Protein AF-A0A924SP29-F1 (afdb_monomer)

Mean predicted aligned error: 5.69 Å

pLDDT: mean 91.22, std 5.51, range [69.0, 97.31]

Sequence (70 aa):
MLIHPQINPIALQIGPLAVHWYGLTYLAAFALFMFLGLRRLRHPPFANITGPAAWVSKDVEDILFLGVMG

Radius of gyration: 18.45 Å; Cα contacts (8 Å, |Δi|>4): 35; chains: 1; bounding box: 42×24×60 Å

Structure (mmCIF, N/CA/C/O backbone):
data_AF-A0A924SP29-F1
#
_entry.id   AF-A0A924SP29-F1
#
loop_
_atom_site.group_PDB
_atom_site.id
_atom_site.type_symbol
_atom_site.label_atom_id
_atom_site.label_alt_id
_atom_site.label_comp_id
_atom_site.label_asym_id
_atom_site.label_entity_id
_atom_site.label_seq_id
_atom_site.pdbx_PDB_ins_code
_atom_site.Cartn_x
_atom_site.Cartn_y
_atom_site.Cartn_z
_atom_site.occupancy
_atom_site.B_iso_or_equiv
_atom_site.auth_seq_id
_atom_site.auth_comp_id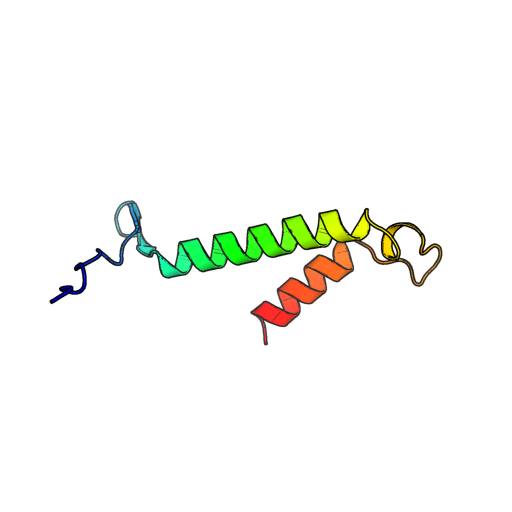
_atom_site.auth_asym_id
_atom_site.auth_atom_id
_atom_site.pdbx_PDB_model_num
ATOM 1 N N . MET A 1 1 ? 6.768 -2.419 37.635 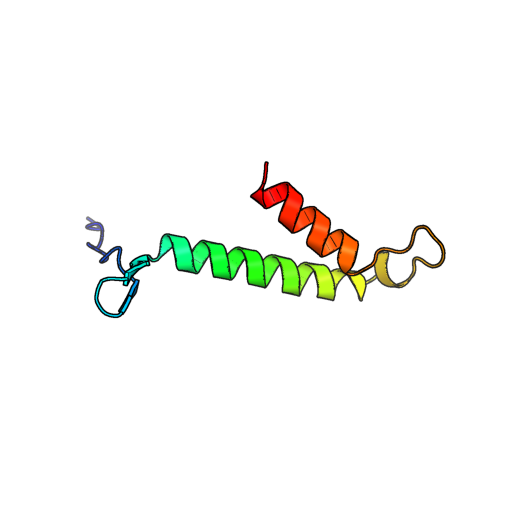1.00 69.00 1 MET A N 1
ATOM 2 C CA . MET A 1 1 ? 6.108 -3.342 36.686 1.00 69.00 1 MET A CA 1
ATOM 3 C C . MET A 1 1 ? 5.376 -2.498 35.654 1.00 69.00 1 MET A C 1
ATOM 5 O O . MET A 1 1 ? 4.550 -1.695 36.067 1.00 69.00 1 MET A O 1
ATOM 9 N N . LEU A 1 2 ? 5.704 -2.601 34.358 1.00 71.31 2 LEU A N 1
ATOM 10 C CA . LEU A 1 2 ? 4.889 -1.967 33.313 1.00 71.31 2 LEU A CA 1
ATOM 11 C C . LEU A 1 2 ? 3.661 -2.846 33.066 1.00 71.31 2 LEU A C 1
ATOM 13 O O . LEU A 1 2 ? 3.789 -3.974 32.597 1.00 71.31 2 LEU A O 1
ATOM 17 N N . ILE A 1 3 ? 2.486 -2.342 33.429 1.00 81.56 3 ILE A N 1
ATOM 18 C CA . ILE A 1 3 ? 1.204 -2.984 33.137 1.00 81.56 3 ILE A CA 1
ATOM 19 C C . ILE A 1 3 ? 0.884 -2.702 31.670 1.00 81.56 3 ILE A C 1
ATOM 21 O O . ILE A 1 3 ? 0.981 -1.555 31.232 1.00 81.56 3 ILE A O 1
ATOM 25 N N . HIS A 1 4 ? 0.522 -3.737 30.910 1.00 80.50 4 HIS A N 1
ATOM 26 C CA . HIS A 1 4 ? 0.121 -3.548 29.521 1.00 80.50 4 HIS A CA 1
ATOM 27 C C . HIS A 1 4 ? -1.135 -2.660 29.462 1.00 80.50 4 HIS A C 1
ATOM 29 O O . HIS A 1 4 ? -2.145 -3.007 30.088 1.00 80.50 4 HIS A O 1
ATOM 35 N N . PRO A 1 5 ? -1.094 -1.525 28.742 1.00 83.00 5 PRO A N 1
ATOM 36 C CA . PRO A 1 5 ? -2.251 -0.655 28.619 1.00 83.00 5 PRO A CA 1
ATOM 37 C C . PRO A 1 5 ? -3.365 -1.379 27.859 1.00 83.00 5 PRO A C 1
ATOM 39 O O . PRO A 1 5 ? -3.140 -1.958 26.801 1.00 83.00 5 PRO A O 1
ATOM 42 N N . GLN A 1 6 ? -4.580 -1.339 28.400 1.00 85.12 6 GLN A N 1
ATOM 43 C CA . GLN A 1 6 ? -5.767 -1.907 27.761 1.00 85.12 6 GLN A CA 1
ATOM 44 C C . GLN A 1 6 ? -6.256 -0.949 26.665 1.00 85.12 6 GLN A C 1
ATOM 46 O O . GLN A 1 6 ? -7.120 -0.105 26.898 1.00 85.12 6 GLN A O 1
ATOM 51 N N . ILE A 1 7 ? -5.645 -1.027 25.483 1.00 85.50 7 ILE A N 1
ATOM 52 C CA . ILE A 1 7 ? -6.016 -0.197 24.333 1.00 85.50 7 ILE A CA 1
ATOM 53 C C . ILE A 1 7 ? -7.274 -0.779 23.683 1.00 85.50 7 ILE A C 1
ATOM 55 O O . ILE A 1 7 ? -7.322 -1.966 23.366 1.00 85.50 7 ILE A O 1
ATOM 59 N N . ASN A 1 8 ? -8.286 0.063 23.452 1.00 87.50 8 ASN A N 1
ATOM 60 C CA . ASN A 1 8 ? -9.477 -0.343 22.710 1.00 87.50 8 ASN A CA 1
ATOM 61 C C . ASN A 1 8 ? -9.086 -0.691 21.257 1.00 87.50 8 ASN A C 1
ATOM 63 O O . ASN A 1 8 ? -8.507 0.161 20.577 1.00 87.50 8 ASN A O 1
ATOM 67 N N . PRO A 1 9 ? -9.389 -1.904 20.759 1.00 88.81 9 PRO A N 1
ATOM 68 C CA . PRO A 1 9 ? -9.018 -2.318 19.405 1.00 88.81 9 PRO A CA 1
ATOM 69 C C . PRO A 1 9 ? -9.755 -1.542 18.302 1.00 88.81 9 PRO A C 1
ATOM 71 O O . PRO A 1 9 ? -9.276 -1.498 17.165 1.00 88.81 9 PRO A O 1
ATOM 74 N N . ILE A 1 10 ? -10.890 -0.919 18.628 1.00 92.12 10 ILE A N 1
ATOM 75 C CA . ILE A 1 10 ? -11.691 -0.115 17.705 1.00 92.12 10 ILE A CA 1
ATOM 76 C C . ILE A 1 10 ? -11.147 1.315 17.702 1.00 92.12 10 ILE A C 1
ATOM 78 O O . ILE A 1 10 ? -11.166 2.006 18.719 1.00 92.12 10 ILE A O 1
ATOM 82 N N . ALA A 1 11 ? -10.674 1.757 16.542 1.00 90.88 11 ALA A N 1
ATOM 83 C CA . ALA A 1 11 ? -10.166 3.106 16.331 1.00 90.88 11 ALA A CA 1
ATOM 84 C C . ALA A 1 11 ? -11.294 4.100 16.024 1.00 90.88 11 ALA A C 1
ATOM 86 O O . ALA A 1 11 ? -11.290 5.224 16.518 1.00 90.88 11 ALA A O 1
ATOM 87 N N . LEU A 1 12 ? -12.265 3.683 15.206 1.00 90.88 12 LEU A N 1
ATOM 88 C CA . LEU A 1 12 ? -13.417 4.497 14.830 1.00 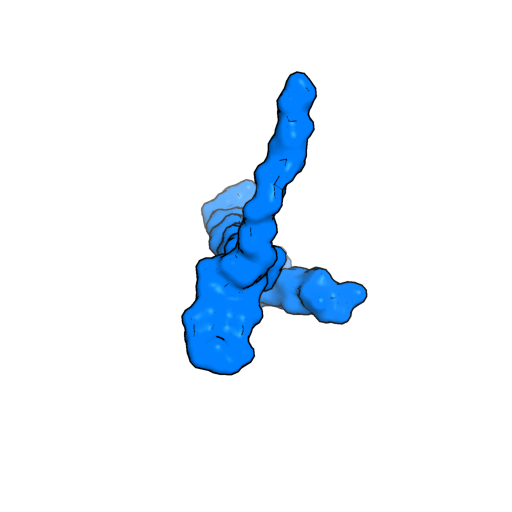90.88 12 LEU A CA 1
ATOM 89 C C . LEU A 1 12 ? -14.646 3.606 14.659 1.00 90.88 12 LEU A C 1
ATOM 91 O O . LEU A 1 12 ? -14.572 2.554 14.029 1.00 90.88 12 LEU A O 1
ATOM 95 N N . GLN A 1 13 ? -15.785 4.044 15.187 1.00 91.62 13 GLN A N 1
ATOM 96 C CA . GLN A 1 13 ? -17.058 3.347 15.043 1.00 91.62 13 GLN A CA 1
ATOM 97 C C . GLN A 1 13 ? -18.064 4.258 14.340 1.00 91.62 13 GLN A C 1
ATOM 99 O O . GLN A 1 13 ? -18.383 5.337 14.833 1.00 91.62 13 GLN A O 1
ATOM 104 N N . ILE A 1 14 ? -18.561 3.820 13.185 1.00 91.44 14 ILE A N 1
ATOM 105 C CA . ILE A 1 14 ? -19.586 4.518 12.405 1.00 91.44 14 ILE A CA 1
ATOM 106 C C . ILE A 1 14 ? -20.807 3.598 12.332 1.00 91.44 14 ILE A C 1
ATOM 108 O O . ILE A 1 14 ? -20.889 2.708 11.486 1.00 91.44 14 ILE A O 1
ATOM 112 N N . GLY A 1 15 ? -21.750 3.779 13.262 1.00 89.00 15 GLY A N 1
ATOM 113 C CA . GLY A 1 15 ? -22.922 2.907 13.385 1.00 89.00 15 GLY A CA 1
ATOM 114 C C . GLY A 1 15 ? -22.519 1.436 13.608 1.00 89.00 15 GLY A C 1
ATOM 115 O O . GLY A 1 15 ? -21.802 1.159 14.573 1.00 89.00 15 GLY A O 1
ATOM 116 N N . PRO A 1 16 ? -22.945 0.487 12.747 1.00 91.19 16 PRO A N 1
ATOM 117 C CA . PRO A 1 16 ? 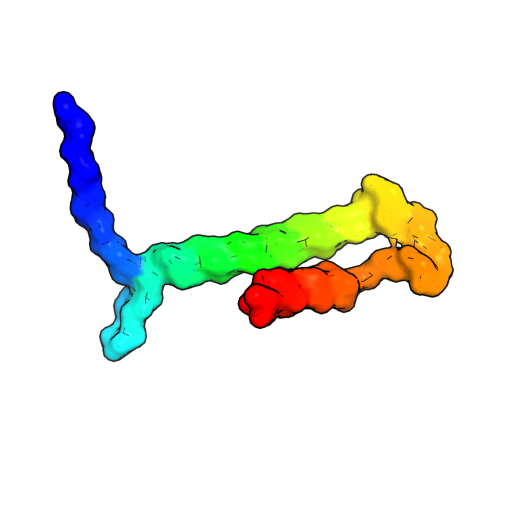-22.555 -0.921 12.855 1.00 91.19 16 PRO A CA 1
ATOM 118 C C . PRO A 1 16 ? -21.128 -1.211 12.351 1.00 91.19 16 PRO A C 1
ATOM 120 O O . PRO A 1 16 ? -20.650 -2.333 12.502 1.00 91.19 16 PRO A O 1
ATOM 123 N N . LEU A 1 17 ? -20.442 -0.239 11.739 1.00 89.81 17 LEU A N 1
ATOM 124 C CA . LEU A 1 17 ? -19.109 -0.430 11.173 1.00 89.81 17 LEU A CA 1
ATOM 125 C C . LEU A 1 17 ? -18.022 -0.057 12.190 1.00 89.81 17 LEU A C 1
ATOM 127 O O . LEU A 1 17 ? -17.873 1.114 12.544 1.00 89.81 17 LEU A O 1
ATOM 131 N N . ALA A 1 18 ? -17.237 -1.043 12.626 1.00 90.50 18 ALA A N 1
ATOM 132 C CA . ALA A 1 18 ? -16.089 -0.846 13.511 1.00 90.50 18 ALA A CA 1
ATOM 133 C C . ALA A 1 18 ? -14.767 -0.925 12.731 1.00 90.50 18 ALA A C 1
ATOM 135 O O . ALA A 1 18 ? -14.342 -1.994 12.285 1.00 90.50 18 ALA A O 1
ATOM 136 N N . VAL A 1 19 ? -14.087 0.211 12.596 1.00 93.00 19 VAL A N 1
ATOM 137 C CA . VAL A 1 19 ? -12.738 0.297 12.032 1.00 93.00 19 VAL A CA 1
ATOM 138 C C . VAL A 1 19 ? -11.734 0.032 13.144 1.00 93.00 19 VAL A C 1
ATOM 140 O O . VAL A 1 19 ? -11.682 0.754 14.140 1.00 93.00 19 VAL A O 1
ATOM 143 N N . HIS A 1 20 ? -10.924 -1.003 12.968 1.00 94.06 20 HIS A N 1
ATOM 144 C CA . HIS A 1 20 ? -9.918 -1.401 13.944 1.00 94.06 20 HIS A CA 1
ATOM 145 C C . HIS A 1 20 ? -8.563 -0.747 13.665 1.00 94.06 20 HIS A C 1
ATOM 147 O O . HIS A 1 20 ? -8.236 -0.435 12.516 1.00 94.06 20 HIS A O 1
ATOM 153 N N . TRP A 1 21 ? -7.738 -0.611 14.706 1.00 93.38 21 TRP A N 1
ATOM 154 C CA . TRP A 1 21 ? -6.381 -0.067 14.576 1.00 93.38 21 TRP A CA 1
ATOM 155 C C . TRP A 1 21 ? -5.520 -0.843 13.582 1.00 93.38 21 TRP A C 1
ATOM 157 O O . TRP A 1 21 ? -4.821 -0.221 12.788 1.00 93.38 21 TRP A O 1
ATOM 167 N N . TYR A 1 22 ? -5.618 -2.178 13.558 1.00 92.44 22 TYR A N 1
ATOM 168 C CA . TYR A 1 22 ? -4.854 -2.984 12.602 1.00 92.44 22 TYR A CA 1
ATOM 169 C C . TYR A 1 22 ? -5.204 -2.606 11.154 1.00 92.44 22 TYR A C 1
ATOM 171 O O . TYR A 1 22 ? -4.311 -2.404 10.334 1.00 92.44 22 TYR A O 1
ATOM 179 N N . GLY A 1 23 ? -6.491 -2.403 10.852 1.00 92.75 23 GLY A N 1
ATOM 180 C CA . GLY A 1 23 ? -6.952 -2.000 9.523 1.00 92.75 23 GLY A CA 1
ATOM 181 C C . GLY A 1 23 ? -6.403 -0.636 9.110 1.00 92.75 23 GLY A C 1
ATOM 182 O O . GLY A 1 23 ? -5.912 -0.481 7.994 1.00 92.75 23 GLY A O 1
ATOM 183 N N . LEU A 1 24 ? -6.402 0.332 10.033 1.00 93.50 24 LEU A N 1
ATOM 184 C CA . LEU A 1 24 ? -5.788 1.640 9.792 1.00 93.50 24 LEU A CA 1
ATOM 185 C C . LEU A 1 24 ? -4.283 1.533 9.552 1.00 93.50 24 LEU A C 1
ATOM 187 O O . LEU A 1 24 ? -3.768 2.188 8.650 1.00 93.50 24 LEU A O 1
ATOM 191 N N . THR A 1 25 ? -3.577 0.701 10.320 1.00 95.44 25 THR A N 1
ATOM 192 C CA . THR A 1 25 ? -2.135 0.512 10.123 1.00 95.44 25 THR A CA 1
ATOM 193 C C . THR A 1 25 ? -1.813 -0.151 8.787 1.00 95.44 25 THR A C 1
ATOM 195 O O . THR A 1 25 ? -0.855 0.267 8.142 1.00 95.44 25 THR A O 1
ATOM 198 N N . TYR A 1 26 ? -2.629 -1.103 8.316 1.00 94.19 26 TYR A N 1
ATOM 199 C CA . TYR A 1 26 ? -2.480 -1.6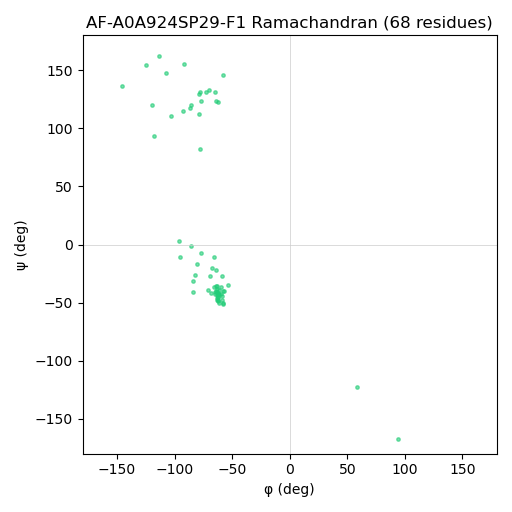74 6.974 1.00 94.19 26 TYR A CA 1
ATOM 200 C C . TYR A 1 26 ? -2.692 -0.617 5.89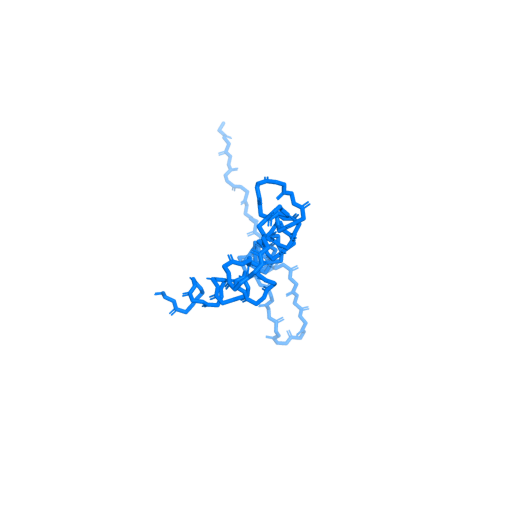2 1.00 94.19 26 TYR A C 1
ATOM 202 O O . TYR A 1 26 ? -1.848 -0.464 5.013 1.00 94.19 26 TYR A O 1
ATOM 210 N N . LEU A 1 27 ? -3.765 0.174 5.992 1.00 94.44 27 LEU A N 1
ATOM 211 C CA . LEU A 1 27 ? -4.036 1.254 5.043 1.00 94.44 27 LEU A CA 1
ATOM 212 C C . LEU A 1 27 ? -2.890 2.272 5.018 1.00 94.44 27 LEU A C 1
ATOM 214 O O . LEU A 1 27 ? -2.429 2.657 3.945 1.00 94.44 27 LEU A O 1
ATOM 218 N N . ALA A 1 28 ? -2.384 2.664 6.190 1.00 96.56 28 ALA A N 1
ATOM 219 C CA . ALA A 1 28 ? -1.234 3.551 6.304 1.00 96.56 28 ALA A CA 1
ATOM 220 C C . ALA A 1 28 ? 0.028 2.938 5.675 1.00 96.56 28 ALA A C 1
ATOM 222 O O . ALA A 1 28 ? 0.739 3.632 4.951 1.00 96.56 28 ALA A O 1
ATOM 223 N N . ALA A 1 29 ? 0.292 1.648 5.896 1.00 96.00 29 ALA A N 1
ATOM 224 C CA . ALA A 1 29 ? 1.422 0.947 5.295 1.00 96.00 29 ALA A CA 1
ATOM 225 C C . ALA A 1 29 ? 1.324 0.914 3.762 1.00 96.00 29 ALA A C 1
ATOM 227 O O . ALA A 1 29 ? 2.299 1.241 3.087 1.00 96.00 29 ALA A O 1
ATOM 228 N N . PHE A 1 30 ? 0.151 0.605 3.204 1.00 95.81 30 PHE A N 1
ATOM 229 C CA . PHE A 1 30 ? -0.070 0.593 1.754 1.00 95.81 30 PHE A CA 1
ATOM 230 C C . PHE A 1 30 ? 0.063 1.992 1.141 1.00 95.81 30 PHE A C 1
ATOM 232 O O . PHE A 1 30 ? 0.722 2.162 0.114 1.00 95.81 30 PHE A O 1
ATOM 239 N N . ALA A 1 31 ? -0.492 3.013 1.799 1.00 96.25 31 ALA A N 1
ATOM 240 C CA . ALA A 1 31 ? -0.365 4.400 1.360 1.00 96.25 31 ALA A CA 1
ATOM 241 C C . ALA A 1 31 ? 1.099 4.871 1.378 1.00 96.25 31 ALA A C 1
ATOM 243 O O . ALA A 1 31 ? 1.565 5.491 0.420 1.00 96.25 31 ALA A O 1
ATOM 244 N N . LEU A 1 32 ? 1.843 4.545 2.440 1.00 97.31 32 LEU A N 1
ATOM 245 C CA . LEU A 1 32 ? 3.269 4.856 2.545 1.00 97.31 32 LEU A CA 1
ATOM 246 C C . LEU A 1 32 ? 4.091 4.106 1.498 1.00 97.31 32 LEU A C 1
ATOM 248 O O . LEU A 1 32 ? 4.977 4.710 0.896 1.00 97.31 32 LEU A O 1
ATOM 252 N N . PHE A 1 33 ? 3.787 2.832 1.243 1.00 96.81 33 PHE A N 1
ATOM 253 C CA . PHE A 1 33 ? 4.440 2.053 0.195 1.00 96.81 33 PHE A CA 1
ATOM 254 C C . PHE A 1 33 ? 4.262 2.715 -1.174 1.00 96.81 33 PHE A C 1
ATOM 256 O O . PHE A 1 33 ? 5.254 2.989 -1.847 1.00 96.81 33 PHE A O 1
ATOM 263 N N . MET A 1 34 ? 3.024 3.054 -1.549 1.00 96.50 34 MET A N 1
ATOM 264 C CA . MET A 1 34 ? 2.733 3.754 -2.804 1.00 96.50 34 MET A CA 1
ATOM 265 C C . MET A 1 34 ? 3.467 5.088 -2.892 1.00 96.50 34 MET A C 1
ATOM 267 O O . MET A 1 34 ? 4.159 5.364 -3.872 1.00 96.50 34 MET A O 1
ATOM 271 N N . PHE A 1 35 ? 3.360 5.915 -1.852 1.00 96.81 35 PHE A N 1
ATOM 272 C CA . PHE A 1 35 ? 3.992 7.229 -1.826 1.00 96.81 35 PHE A CA 1
ATOM 273 C C . PHE A 1 35 ? 5.515 7.139 -1.991 1.00 96.81 35 PHE A C 1
ATOM 275 O O . PHE A 1 35 ? 6.105 7.857 -2.802 1.00 96.81 35 PHE A O 1
ATOM 282 N N . LEU A 1 36 ? 6.160 6.243 -1.242 1.00 97.00 36 LEU A N 1
ATOM 283 C CA . LEU A 1 36 ? 7.606 6.057 -1.295 1.00 97.00 36 LEU A CA 1
ATOM 284 C C . LEU A 1 36 ? 8.051 5.396 -2.601 1.00 97.00 36 LEU A C 1
ATOM 286 O O . LEU A 1 36 ? 9.063 5.819 -3.154 1.00 97.00 36 LEU A O 1
ATOM 290 N N . GLY A 1 37 ? 7.301 4.422 -3.119 1.00 95.69 37 GLY A N 1
ATOM 291 C CA . GLY A 1 37 ? 7.576 3.757 -4.392 1.00 95.69 37 GLY A CA 1
ATOM 292 C C . GLY A 1 37 ? 7.521 4.730 -5.567 1.00 95.69 37 GLY A C 1
ATOM 293 O O . GLY A 1 37 ? 8.483 4.846 -6.324 1.00 95.69 37 GLY A O 1
ATOM 294 N N . LEU A 1 38 ? 6.463 5.538 -5.655 1.00 95.25 38 LEU A N 1
ATOM 295 C CA . LEU A 1 38 ? 6.344 6.579 -6.681 1.00 95.25 38 LEU A CA 1
ATOM 296 C C . LEU A 1 38 ? 7.429 7.650 -6.540 1.00 95.25 38 LEU A C 1
ATOM 298 O O . LEU A 1 38 ? 8.016 8.094 -7.528 1.00 95.25 38 LEU A O 1
ATOM 302 N N . ARG A 1 39 ? 7.749 8.057 -5.305 1.00 95.94 39 ARG A N 1
ATOM 303 C CA . ARG A 1 39 ? 8.859 8.984 -5.061 1.00 95.94 39 ARG A CA 1
ATOM 304 C C . ARG A 1 39 ? 10.191 8.372 -5.492 1.00 95.94 39 ARG A C 1
ATOM 306 O O . ARG A 1 39 ? 11.023 9.086 -6.047 1.00 95.94 39 ARG A O 1
ATOM 313 N N . ARG A 1 40 ? 10.394 7.071 -5.277 1.00 94.69 40 ARG A N 1
ATOM 314 C CA . ARG A 1 40 ? 11.623 6.349 -5.628 1.00 94.69 40 ARG A CA 1
ATOM 315 C C . ARG A 1 40 ? 11.888 6.346 -7.130 1.00 94.69 40 ARG A C 1
ATOM 317 O O . ARG A 1 40 ? 13.046 6.506 -7.503 1.00 94.69 40 ARG A O 1
ATOM 324 N N . LEU A 1 41 ? 10.850 6.266 -7.967 1.00 94.12 41 LEU A N 1
ATOM 325 C CA . LEU A 1 41 ? 10.981 6.368 -9.429 1.00 94.12 41 LEU A CA 1
ATOM 326 C C . LEU A 1 41 ? 11.613 7.692 -9.880 1.00 94.12 41 LEU A C 1
ATOM 328 O O . LEU A 1 41 ? 12.281 7.753 -10.906 1.00 94.12 41 LEU A O 1
ATOM 332 N N . ARG A 1 42 ? 11.456 8.754 -9.083 1.00 92.69 42 ARG A N 1
ATOM 333 C CA . ARG A 1 42 ? 12.025 10.083 -9.353 1.00 92.69 42 ARG A CA 1
ATOM 334 C C . ARG A 1 42 ? 13.465 10.241 -8.858 1.00 92.69 42 ARG A C 1
ATOM 336 O O . ARG A 1 42 ? 14.050 11.304 -9.045 1.00 92.69 42 ARG A O 1
ATOM 343 N N . HIS A 1 43 ? 14.039 9.217 -8.226 1.00 93.12 43 HIS A N 1
ATOM 344 C CA . HIS A 1 43 ? 15.422 9.217 -7.757 1.00 93.12 43 HIS A CA 1
ATOM 345 C C . HIS A 1 43 ? 16.310 8.304 -8.627 1.00 93.12 43 HIS A C 1
ATOM 347 O O . HIS A 1 43 ? 15.850 7.266 -9.109 1.00 93.12 43 HIS A O 1
ATOM 353 N N . PRO A 1 44 ? 17.602 8.635 -8.811 1.00 90.31 44 PRO A N 1
ATOM 354 C CA . PRO A 1 44 ? 18.563 7.726 -9.433 1.00 90.31 44 PRO A CA 1
ATOM 355 C C . PRO A 1 44 ? 18.678 6.390 -8.665 1.00 90.31 44 PRO A C 1
ATOM 357 O O . PRO A 1 44 ? 18.574 6.387 -7.435 1.00 90.31 44 PRO A O 1
ATOM 360 N N . PRO A 1 45 ? 18.912 5.253 -9.350 1.00 88.75 45 PRO A N 1
ATOM 361 C CA . PRO A 1 45 ? 19.126 5.126 -10.795 1.00 88.75 45 PRO A CA 1
ATOM 362 C C . PRO A 1 45 ? 17.830 5.122 -11.619 1.00 88.75 45 PRO A C 1
ATOM 364 O O . PRO A 1 45 ? 17.898 5.368 -12.815 1.00 88.75 45 PRO A O 1
ATOM 367 N N . PHE A 1 46 ? 16.667 4.895 -11.000 1.00 88.25 46 PHE A N 1
ATOM 368 C CA . PHE A 1 46 ? 15.380 4.715 -11.689 1.00 88.25 46 PHE A CA 1
ATOM 369 C C . PHE A 1 46 ? 14.997 5.901 -12.575 1.00 88.25 46 PHE A C 1
ATOM 371 O O . PHE A 1 46 ? 14.583 5.697 -13.709 1.00 88.25 46 PHE A O 1
ATOM 378 N N . ALA A 1 47 ? 15.252 7.126 -12.109 1.00 88.81 47 ALA A N 1
ATOM 379 C CA . ALA A 1 47 ? 15.015 8.341 -12.890 1.00 88.81 47 ALA A CA 1
ATOM 380 C C . ALA A 1 47 ? 15.886 8.461 -14.155 1.00 88.81 47 ALA A C 1
ATOM 382 O O . ALA A 1 47 ? 15.533 9.196 -15.072 1.00 88.81 47 ALA A O 1
ATOM 383 N N . ASN A 1 48 ? 17.028 7.768 -14.199 1.00 89.81 48 ASN A N 1
ATOM 384 C CA . ASN A 1 48 ? 17.977 7.834 -15.313 1.00 89.81 48 ASN A CA 1
ATOM 385 C C . ASN A 1 48 ? 17.762 6.704 -16.332 1.00 89.81 48 ASN A C 1
ATOM 387 O O . ASN A 1 48 ? 18.367 6.727 -17.404 1.00 89.81 48 ASN A O 1
ATOM 391 N N . ILE A 1 49 ? 16.940 5.702 -16.004 1.00 88.25 49 ILE A N 1
ATOM 392 C CA . ILE A 1 49 ? 16.643 4.596 -16.912 1.00 88.25 49 ILE A CA 1
ATOM 393 C C . ILE A 1 49 ? 15.638 5.101 -17.947 1.00 88.25 49 ILE A C 1
ATOM 395 O O . ILE A 1 49 ? 14.560 5.579 -17.607 1.00 88.25 49 ILE A O 1
ATOM 399 N N . THR A 1 50 ? 16.002 4.992 -19.221 1.00 84.00 50 THR A N 1
ATOM 400 C CA . THR A 1 50 ? 15.158 5.388 -20.352 1.00 84.00 50 THR A CA 1
ATOM 401 C C . THR A 1 50 ? 14.979 4.216 -21.314 1.00 84.00 50 THR A C 1
ATOM 403 O O . THR A 1 50 ? 15.807 3.307 -21.369 1.00 84.00 50 THR A O 1
ATOM 406 N N . GLY A 1 51 ? 13.874 4.221 -22.061 1.00 86.00 51 GLY A N 1
ATOM 407 C CA . GLY A 1 51 ? 13.516 3.144 -22.985 1.00 86.00 51 GLY A CA 1
ATOM 408 C C . GLY A 1 51 ? 12.581 2.093 -22.368 1.00 86.00 51 GLY A C 1
ATOM 409 O O . GLY A 1 51 ? 12.016 2.321 -21.301 1.00 86.00 51 GLY A O 1
ATOM 410 N N . PRO A 1 52 ? 12.389 0.939 -23.028 1.00 85.25 52 PRO A N 1
ATOM 411 C CA . PRO A 1 52 ? 11.391 -0.066 -22.639 1.00 85.25 52 PRO A CA 1
ATOM 412 C C . PRO A 1 52 ? 11.660 -0.750 -21.288 1.00 85.25 52 PRO A C 1
ATOM 414 O O . PRO A 1 52 ? 10.791 -1.450 -20.787 1.00 85.25 52 PRO A O 1
ATOM 417 N N . ALA A 1 53 ? 12.843 -0.550 -20.698 1.00 83.06 53 ALA A N 1
ATOM 418 C CA . ALA A 1 53 ? 13.204 -1.042 -19.367 1.00 83.06 53 ALA A CA 1
ATOM 419 C C . ALA A 1 53 ? 13.004 0.007 -18.249 1.00 83.06 53 ALA A C 1
ATOM 421 O O . ALA A 1 53 ? 13.387 -0.236 -17.104 1.00 83.06 53 ALA A O 1
ATOM 422 N N . ALA A 1 54 ? 12.481 1.195 -18.575 1.00 90.38 54 ALA A N 1
ATOM 423 C CA . ALA A 1 54 ? 12.215 2.237 -17.592 1.00 90.38 54 ALA A CA 1
ATOM 424 C C . ALA A 1 54 ? 11.047 1.842 -16.686 1.00 90.38 54 ALA A C 1
ATOM 426 O O . ALA A 1 54 ? 9.995 1.423 -17.161 1.00 90.38 54 ALA A O 1
ATOM 427 N N . TRP A 1 55 ? 11.244 2.022 -15.382 1.00 92.00 55 TRP A N 1
ATOM 428 C CA . TRP A 1 55 ? 10.218 1.746 -14.387 1.00 92.00 55 TRP A CA 1
ATOM 429 C C . TRP A 1 55 ? 9.129 2.815 -14.438 1.00 92.00 55 TRP A C 1
ATOM 431 O O . TRP A 1 55 ? 9.417 4.015 -14.407 1.00 92.00 55 TRP A O 1
ATOM 441 N N . VAL A 1 56 ? 7.877 2.377 -14.471 1.00 93.00 56 VAL A N 1
ATOM 442 C CA . VAL A 1 56 ? 6.689 3.230 -14.492 1.00 93.00 56 VAL A CA 1
ATOM 443 C C . VAL A 1 56 ? 5.882 3.071 -13.208 1.00 93.00 56 VAL A C 1
ATOM 445 O O . VAL A 1 56 ? 6.018 2.098 -12.472 1.00 93.00 56 VAL A O 1
ATOM 448 N N . SER A 1 57 ? 4.994 4.028 -12.933 1.00 92.56 57 SER A N 1
ATOM 449 C CA . SER A 1 57 ? 4.112 3.985 -11.756 1.00 92.56 57 SER A CA 1
ATOM 450 C C . SER A 1 57 ? 3.312 2.684 -11.660 1.00 92.56 57 SER A C 1
ATOM 452 O O . SER A 1 57 ? 3.115 2.170 -10.563 1.00 92.56 57 SER A O 1
ATOM 454 N N . LYS A 1 58 ? 2.921 2.123 -12.812 1.00 94.62 58 LYS A N 1
ATOM 455 C CA . LYS A 1 58 ? 2.203 0.852 -12.891 1.00 94.62 58 LYS A CA 1
ATOM 456 C C . LYS A 1 58 ? 2.993 -0.314 -12.292 1.00 94.62 58 LYS A C 1
ATOM 458 O O . LYS A 1 58 ? 2.399 -1.141 -11.619 1.00 94.62 58 LYS A O 1
ATOM 463 N N . ASP A 1 59 ? 4.316 -0.346 -12.444 1.00 94.56 59 ASP A N 1
ATOM 464 C CA . ASP A 1 59 ? 5.131 -1.422 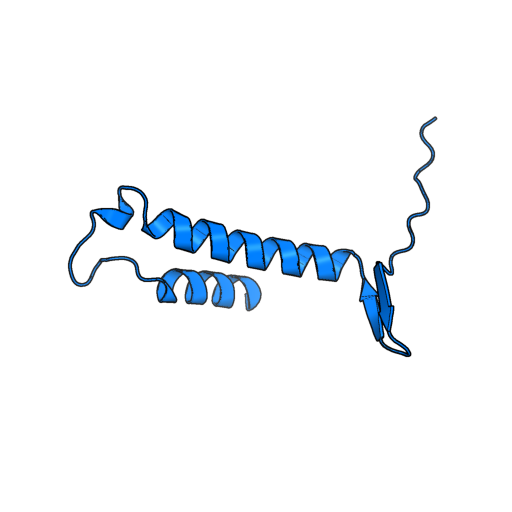-11.868 1.00 94.56 59 ASP A CA 1
ATOM 465 C C . ASP A 1 59 ? 5.065 -1.405 -10.333 1.00 94.56 59 ASP A C 1
ATOM 467 O O . ASP A 1 59 ? 5.041 -2.447 -9.685 1.00 94.56 59 ASP A O 1
ATOM 471 N N . VAL A 1 60 ? 4.997 -0.211 -9.732 1.00 95.31 60 VAL A N 1
ATOM 472 C CA . VAL A 1 60 ? 4.852 -0.044 -8.276 1.00 95.31 60 VAL A CA 1
ATOM 473 C C . VAL A 1 60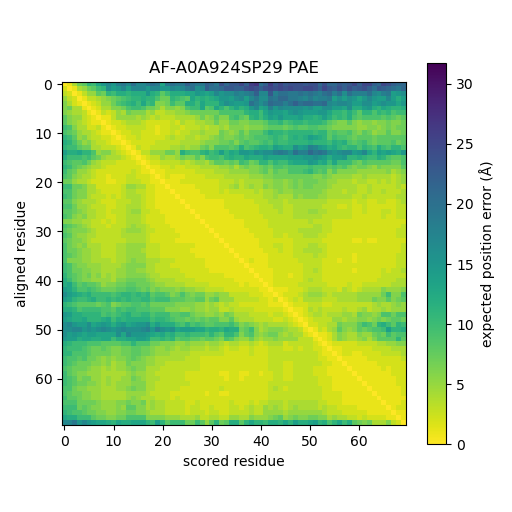 ? 3.471 -0.510 -7.808 1.00 95.31 60 VAL A C 1
ATOM 475 O O . VAL A 1 60 ? 3.371 -1.173 -6.774 1.00 95.31 60 VAL A O 1
ATOM 478 N N . GLU A 1 61 ? 2.422 -0.186 -8.566 1.00 95.56 61 GLU A N 1
ATOM 479 C CA . GLU A 1 61 ? 1.050 -0.641 -8.306 1.00 95.56 61 GLU A CA 1
ATOM 480 C C . GLU A 1 61 ? 0.940 -2.165 -8.408 1.00 95.56 61 GLU A C 1
ATOM 482 O O . GLU A 1 61 ? 0.396 -2.797 -7.504 1.00 95.56 61 GLU A O 1
ATOM 487 N N . ASP A 1 62 ? 1.519 -2.754 -9.455 1.00 96.12 62 ASP A N 1
ATOM 488 C CA . ASP A 1 62 ? 1.510 -4.196 -9.692 1.00 96.12 62 ASP A CA 1
ATOM 489 C C . ASP A 1 62 ? 2.271 -4.938 -8.579 1.00 96.12 62 ASP A C 1
ATOM 491 O O . ASP A 1 62 ? 1.789 -5.953 -8.079 1.00 96.12 62 ASP A O 1
ATOM 495 N N . ILE A 1 63 ? 3.409 -4.409 -8.108 1.00 95.62 63 ILE A N 1
ATOM 496 C CA . ILE A 1 63 ? 4.139 -4.979 -6.961 1.00 95.62 63 ILE A CA 1
ATOM 497 C C . ILE A 1 63 ? 3.289 -4.947 -5.690 1.00 95.62 63 ILE A C 1
ATOM 499 O O . ILE A 1 63 ? 3.222 -5.952 -4.981 1.00 95.62 63 ILE A O 1
ATOM 503 N N . LEU A 1 64 ? 2.654 -3.811 -5.380 1.00 95.62 64 LEU A N 1
ATOM 504 C CA . LEU A 1 64 ? 1.800 -3.712 -4.197 1.00 95.62 64 LEU A CA 1
ATOM 505 C C . LEU A 1 64 ? 0.619 -4.679 -4.301 1.00 95.62 64 LEU A C 1
ATOM 507 O O . LEU A 1 64 ? 0.314 -5.379 -3.341 1.00 95.62 64 LEU A O 1
ATOM 511 N N . PHE A 1 65 ? -0.024 -4.735 -5.466 1.00 95.25 65 PHE A N 1
ATOM 512 C CA . PHE A 1 65 ? -1.164 -5.606 -5.706 1.00 95.25 65 PHE A CA 1
ATOM 513 C C . PHE A 1 65 ? -0.789 -7.081 -5.551 1.00 95.25 65 PHE A C 1
ATOM 515 O O . PHE A 1 65 ? -1.434 -7.800 -4.790 1.00 95.25 65 PHE A O 1
ATOM 522 N N . LEU A 1 66 ? 0.289 -7.523 -6.204 1.00 96.06 66 LEU A N 1
ATOM 523 C CA . LEU A 1 66 ? 0.792 -8.892 -6.084 1.00 96.06 66 LEU A CA 1
ATOM 524 C C . LEU A 1 66 ? 1.203 -9.221 -4.644 1.00 96.06 66 LEU A C 1
ATOM 526 O O . LEU A 1 66 ? 0.926 -10.319 -4.176 1.00 96.06 66 LEU A O 1
ATOM 530 N N . GLY A 1 67 ? 1.814 -8.273 -3.928 1.00 93.31 67 GLY A N 1
ATOM 531 C CA . GLY A 1 67 ? 2.199 -8.450 -2.527 1.00 93.31 67 GLY A CA 1
ATOM 532 C C . GLY A 1 67 ? 1.023 -8.522 -1.549 1.00 93.31 67 GLY A C 1
ATOM 533 O O . GLY A 1 67 ? 1.158 -9.135 -0.499 1.00 93.31 67 GLY A O 1
ATOM 534 N N . VAL A 1 68 ? -0.116 -7.903 -1.873 1.00 92.94 68 VAL A N 1
ATOM 535 C CA . VAL A 1 68 ? -1.351 -7.985 -1.070 1.00 92.94 68 VAL A CA 1
ATOM 536 C C . VAL A 1 68 ? -2.160 -9.244 -1.399 1.00 92.94 68 VAL A C 1
ATOM 538 O O . VAL A 1 68 ? -2.862 -9.757 -0.532 1.00 92.94 68 VAL A O 1
ATOM 541 N N . MET A 1 69 ? -2.092 -9.720 -2.646 1.00 93.12 69 MET A N 1
ATOM 542 C CA . MET A 1 69 ? -2.806 -10.912 -3.121 1.00 93.12 69 MET A CA 1
ATOM 543 C C . MET A 1 69 ? -2.108 -12.236 -2.785 1.00 93.12 69 MET A C 1
ATOM 545 O O . MET A 1 69 ? -2.783 -13.267 -2.762 1.00 93.12 69 MET A O 1
ATOM 549 N N . GLY A 1 70 ? -0.783 -12.218 -2.620 1.00 83.06 70 GLY A N 1
ATOM 550 C CA . GLY A 1 70 ? 0.025 -13.383 -2.240 1.00 83.06 70 GLY A CA 1
ATOM 551 C C . GLY A 1 70 ? -0.125 -13.753 -0.773 1.00 83.06 70 GLY A C 1
ATOM 552 O O . GLY A 1 70 ? -0.139 -14.973 -0.500 1.00 83.06 70 GLY A O 1
#

Nearest PDB structures (foldseek):
  5azc-assembly1_A  TM=7.871E-01  e=1.393E-03  Escherichia coli K-12

Solvent-accessible surface area (backbone atoms only — not comparable to full-atom values): 4352 Å² total; per-residue (Å²):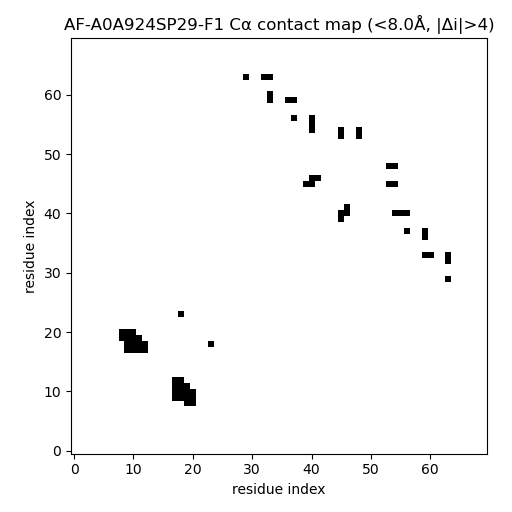 132,90,74,82,79,88,70,74,64,62,69,46,72,60,85,94,47,71,42,33,48,69,58,53,51,51,51,51,50,54,53,50,49,53,54,51,47,58,54,46,44,71,32,81,68,47,52,72,47,72,68,98,82,36,79,50,72,63,59,51,51,50,52,52,50,52,65,72,73,107

Secondary structure (DSSP, 8-state):
--PPP---SEEEEETTEEEEHHHHHHHHHHHHHHHHHHHHHTSTTGGG--STT---HHHHHHHHHHHHH-

Foldseek 3Di:
DDDPDPDDQFPDDDPPDTDGPVNVVVVVVLVVQLVVVVVVCCDPPLVVDDDPPRDDSVVSVVVSVVVVVD